Protein AF-A0A5C8MSS3-F1 (afdb_monomer_lite)

Sequence (132 aa):
MHEVKAPQPKPAPVKQDISIQQVFPLTGLPAEGAVNHRVIAVMVNNHPKARPQSGLQKADIVYEVLAEGDITRLLALYQSEFPKKVGPVRSARDYYIELSNGYHALYVCHGWSPEAKAMLESGTTDYLNGLF

pLDDT: mean 90.53, std 13.54, range [48.69, 98.88]

Radius of gyration: 24.04 Å; chains: 1; bounding box: 77×44×60 Å

Foldseek 3Di:
DDDDDDDDDDDDPPPPPPPVQDAFPLARHGDDDDQDFAKAKFKAFDDPVFPPWPDQVQFSDWDWDDDPDNGIIIIGIHRRDDGPDGHPFAEDDPVSQVVCVVRLHAYEHAHYDPNRVVVVVVVSHHYDYPPD

Secondary structure (DSSP, 8-state):
----PPPPPPPPP---------B-TTT--B-SS---PPPEEEEEE-SGGGPSPBSGGG-SEEEEEEEETTEEEEEEEESS---S--B-B--B-HHHHHHHHTTTPEEEESSB-HHHHHHHHTTSS-EEETT-

Structure (mmCIF, N/CA/C/O backbone):
data_AF-A0A5C8MSS3-F1
#
_entry.id   AF-A0A5C8MSS3-F1
#
loop_
_atom_site.group_PDB
_atom_site.id
_atom_site.type_symbol
_atom_site.label_atom_id
_atom_site.label_alt_id
_atom_site.label_comp_id
_atom_site.label_asym_id
_atom_site.label_entity_id
_ato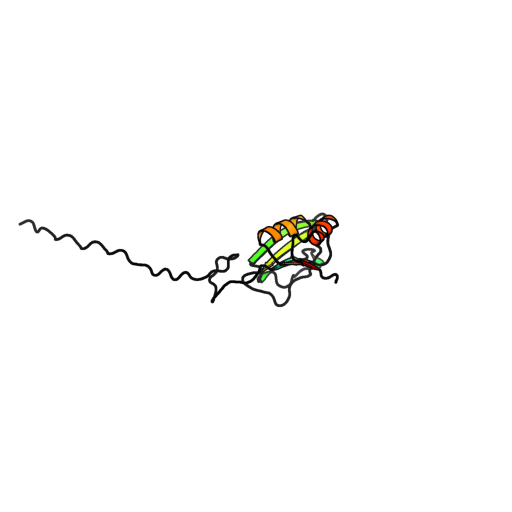m_site.label_seq_id
_atom_site.pdbx_PDB_ins_code
_atom_site.Cartn_x
_atom_site.Cartn_y
_atom_site.Cartn_z
_atom_site.occupancy
_atom_site.B_iso_or_equiv
_atom_site.auth_seq_id
_atom_site.auth_comp_id
_atom_site.auth_asym_id
_atom_site.auth_atom_id
_atom_site.pdbx_PDB_model_num
ATOM 1 N N . MET A 1 1 ? -61.230 -32.595 43.278 1.00 48.69 1 MET A N 1
ATOM 2 C CA . MET A 1 1 ? -60.747 -31.206 43.396 1.00 48.69 1 MET A CA 1
ATOM 3 C C . MET A 1 1 ? -59.674 -31.026 42.337 1.00 48.69 1 MET A C 1
ATOM 5 O O . MET A 1 1 ? -58.663 -31.702 42.427 1.00 48.69 1 MET A O 1
ATOM 9 N N . HIS A 1 2 ? -59.943 -30.261 41.279 1.00 52.50 2 HIS A N 1
ATOM 10 C CA . HIS A 1 2 ? -58.940 -29.939 40.261 1.00 52.50 2 HIS A CA 1
ATOM 11 C C . HIS A 1 2 ? -58.508 -28.496 40.505 1.00 52.50 2 HIS A C 1
ATOM 13 O O . HIS A 1 2 ? -59.301 -27.575 40.325 1.00 52.50 2 HIS A O 1
ATOM 19 N N . GLU A 1 3 ? -57.285 -28.317 40.993 1.00 59.31 3 GLU A N 1
ATOM 20 C CA . GLU A 1 3 ? -56.673 -27.004 41.168 1.00 59.31 3 GLU A CA 1
ATOM 21 C C . GLU A 1 3 ? -56.369 -26.414 39.787 1.00 59.31 3 GLU A C 1
ATOM 23 O O . GLU A 1 3 ? -55.537 -26.928 39.037 1.00 59.31 3 GLU A O 1
ATOM 28 N N . VAL A 1 4 ? -57.071 -25.339 39.427 1.00 57.16 4 VAL A N 1
ATOM 29 C CA . VAL A 1 4 ? -56.776 -24.574 38.214 1.00 57.16 4 VAL A CA 1
ATOM 30 C C . VAL A 1 4 ? -55.570 -23.692 38.515 1.00 57.16 4 VAL A C 1
ATOM 32 O O . VAL A 1 4 ? -55.670 -22.689 39.219 1.00 57.16 4 VAL A O 1
ATOM 35 N N . LYS A 1 5 ? -54.406 -24.089 38.001 1.00 59.59 5 LYS A N 1
ATOM 36 C CA . LYS A 1 5 ? -53.164 -23.326 38.135 1.00 59.59 5 LYS A CA 1
ATOM 37 C C . LYS A 1 5 ? -53.264 -22.048 37.297 1.00 59.59 5 LYS A C 1
ATOM 39 O O . LYS A 1 5 ? -53.486 -22.116 36.089 1.00 59.59 5 LYS A O 1
ATOM 44 N N . ALA A 1 6 ? -53.114 -20.891 37.941 1.00 69.00 6 ALA A N 1
ATOM 45 C CA . ALA A 1 6 ? -53.156 -19.591 37.277 1.00 69.00 6 ALA A CA 1
ATOM 46 C C . ALA A 1 6 ? -52.080 -19.487 36.170 1.00 69.00 6 ALA A C 1
ATOM 48 O O . ALA A 1 6 ? -50.974 -20.017 36.342 1.00 69.00 6 ALA A O 1
ATOM 49 N N . PRO A 1 7 ? -52.374 -18.815 35.040 1.00 63.97 7 PRO A N 1
ATOM 50 C CA . PRO A 1 7 ? -51.414 -18.654 33.957 1.00 63.97 7 PRO A CA 1
ATOM 51 C C . PRO A 1 7 ? -50.226 -17.812 34.434 1.00 63.97 7 PRO A C 1
ATOM 53 O O . PRO A 1 7 ? -50.401 -16.750 35.032 1.00 63.97 7 PRO A O 1
ATOM 56 N N . GLN A 1 8 ? -49.008 -18.294 34.182 1.00 62.66 8 GLN A N 1
ATOM 57 C CA . GLN A 1 8 ? -47.799 -17.544 34.512 1.00 62.66 8 GLN A CA 1
ATOM 58 C C . GLN A 1 8 ? -47.696 -16.280 33.642 1.00 62.66 8 GLN A C 1
ATOM 60 O O . GLN A 1 8 ? -48.046 -16.327 32.457 1.00 62.66 8 GLN A O 1
ATOM 65 N N . PRO A 1 9 ? -47.208 -15.155 34.195 1.00 68.00 9 PRO A N 1
ATOM 66 C CA . PRO A 1 9 ? -47.019 -13.937 33.426 1.00 68.00 9 PRO A CA 1
ATOM 67 C C . PRO A 1 9 ? -46.001 -14.184 32.309 1.00 68.00 9 PRO A C 1
ATOM 69 O O . PRO A 1 9 ? -44.896 -14.675 32.539 1.00 68.00 9 PRO A O 1
ATOM 72 N N . LYS A 1 10 ? -46.400 -13.851 31.078 1.00 65.94 10 LYS A N 1
ATOM 73 C CA . LYS A 1 10 ? -45.546 -13.921 29.890 1.00 65.94 10 LYS A CA 1
ATOM 74 C C . LYS A 1 10 ? -44.302 -13.047 30.129 1.00 65.94 10 LYS A C 1
ATOM 76 O O . LYS A 1 10 ? -44.484 -11.893 30.524 1.00 65.94 10 LYS A O 1
ATOM 81 N N . PRO A 1 11 ? -43.070 -13.543 29.899 1.00 65.75 11 PRO A N 1
ATOM 82 C CA . PRO A 1 11 ? -41.875 -12.724 30.061 1.00 65.75 11 PRO A CA 1
ATOM 83 C C . PRO A 1 11 ? -41.992 -11.473 29.190 1.00 65.75 11 PRO A C 1
ATOM 85 O O . PRO A 1 11 ? -42.276 -11.569 27.993 1.00 65.75 11 PRO A O 1
ATOM 88 N N . ALA A 1 12 ? -41.818 -10.301 29.799 1.00 70.88 12 ALA A N 1
ATOM 89 C CA . ALA A 1 12 ? -41.756 -9.052 29.057 1.00 70.88 12 ALA A CA 1
ATOM 90 C C . ALA A 1 12 ? -40.548 -9.090 28.100 1.00 70.88 12 ALA A C 1
ATOM 92 O O . ALA A 1 12 ? -39.519 -9.675 28.454 1.00 70.88 12 ALA A O 1
ATOM 93 N N . PRO A 1 13 ? -40.632 -8.475 26.906 1.00 63.19 13 PRO A N 1
ATOM 94 C CA . PRO A 1 13 ? -39.479 -8.361 26.026 1.00 63.19 13 PRO A CA 1
ATOM 95 C C . PRO A 1 13 ? -38.386 -7.594 26.769 1.00 63.19 13 PRO A C 1
ATOM 97 O O . PRO A 1 13 ? -38.584 -6.440 27.157 1.00 63.19 13 PRO A O 1
ATOM 100 N N . VAL A 1 14 ? -37.245 -8.240 26.994 1.00 59.91 14 VAL A N 1
ATOM 101 C CA . VAL A 1 14 ? -36.061 -7.570 27.530 1.00 59.91 14 VAL A CA 1
ATOM 102 C C . VAL A 1 14 ? -35.633 -6.552 26.477 1.00 59.91 14 VAL A C 1
ATOM 104 O O . VAL A 1 14 ? -35.187 -6.932 25.396 1.00 59.91 14 VAL A O 1
ATOM 107 N N . LYS A 1 15 ? -35.806 -5.256 26.761 1.00 57.25 15 LYS A N 1
ATOM 108 C CA . LYS A 1 15 ? -35.174 -4.193 25.976 1.00 57.25 15 LYS A CA 1
ATOM 109 C C . LYS A 1 15 ? -33.669 -4.339 26.177 1.00 57.25 15 LYS A C 1
ATOM 111 O O . LYS A 1 15 ? -33.142 -3.918 27.200 1.00 57.25 15 LYS A O 1
ATOM 116 N N . GLN A 1 16 ? -33.000 -5.011 25.249 1.00 54.25 16 GLN A N 1
ATOM 117 C CA . GLN A 1 16 ? -31.549 -4.973 25.186 1.00 54.25 16 GLN A CA 1
ATOM 118 C C . GLN A 1 16 ? -31.172 -3.557 24.758 1.00 54.25 16 GLN A C 1
ATOM 120 O O . GLN A 1 16 ? -31.457 -3.159 23.629 1.00 54.25 16 GLN A O 1
ATOM 125 N N . ASP A 1 17 ? -30.573 -2.791 25.668 1.00 51.53 17 ASP A N 1
ATOM 126 C CA . ASP A 1 17 ? -29.790 -1.618 25.294 1.00 51.53 17 ASP A CA 1
ATOM 127 C C . ASP A 1 17 ? -28.601 -2.132 24.484 1.00 51.53 17 ASP A C 1
ATOM 129 O O . ASP A 1 17 ? -27.566 -2.527 25.020 1.00 51.53 17 ASP A O 1
ATOM 133 N N . ILE A 1 18 ? -28.780 -2.213 23.167 1.00 51.78 18 ILE A N 1
ATOM 134 C CA . ILE A 1 18 ? -27.679 -2.462 22.250 1.00 51.78 18 ILE A CA 1
ATOM 135 C C . ILE A 1 18 ? -26.897 -1.151 22.218 1.00 51.78 18 ILE A C 1
ATOM 137 O O . ILE A 1 18 ? -27.146 -0.286 21.378 1.00 51.78 18 ILE A O 1
ATOM 141 N N . SER A 1 19 ? -25.973 -0.961 23.161 1.00 59.44 19 SER A N 1
ATOM 142 C CA . SER A 1 19 ? -24.926 0.033 22.966 1.00 59.44 19 SER A CA 1
ATOM 143 C C . SER A 1 19 ? -24.222 -0.366 21.674 1.00 59.44 19 SER A C 1
ATOM 145 O O . SER A 1 19 ? -23.588 -1.423 21.635 1.00 59.44 19 SER A O 1
ATOM 147 N N . ILE A 1 20 ? -24.388 0.408 20.599 1.00 63.41 20 ILE A N 1
ATOM 148 C CA . ILE A 1 20 ? -23.679 0.150 19.345 1.00 63.41 20 ILE A CA 1
ATOM 149 C C . ILE A 1 20 ? -22.207 0.435 19.629 1.00 63.41 20 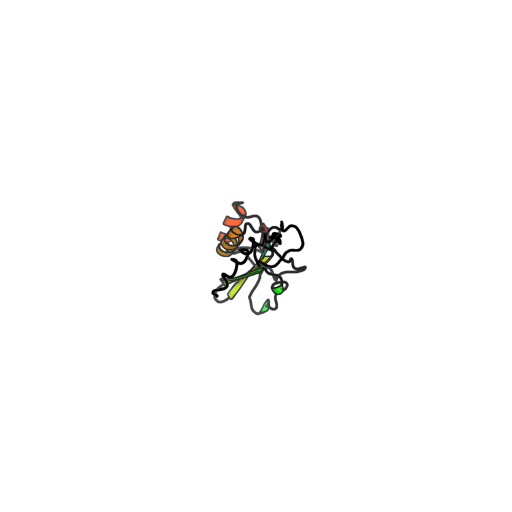ILE A C 1
ATOM 151 O O . ILE A 1 20 ? -21.747 1.572 19.515 1.00 63.41 20 ILE A O 1
ATOM 155 N N . GLN A 1 21 ? -21.484 -0.590 20.081 1.00 74.44 21 GLN A N 1
ATOM 156 C CA . GLN A 1 21 ? -20.038 -0.540 20.179 1.00 74.44 21 GLN A CA 1
ATOM 157 C C . GLN A 1 21 ? -19.520 -0.291 18.770 1.00 74.44 21 GLN A C 1
ATOM 159 O O . GLN A 1 21 ? -19.815 -1.042 17.841 1.00 74.44 21 GLN A O 1
ATOM 164 N N . GLN A 1 22 ? -18.814 0.824 18.611 1.00 88.50 22 GLN A N 1
ATOM 165 C CA . GLN A 1 22 ? -18.124 1.125 17.370 1.00 88.50 22 GLN A CA 1
ATOM 166 C C . GLN A 1 22 ? -17.098 0.019 17.116 1.00 88.50 22 GLN A C 1
ATOM 168 O O . GLN A 1 22 ? -16.465 -0.477 18.049 1.00 88.50 22 GLN A O 1
ATOM 173 N N . VAL A 1 23 ? -16.953 -0.376 15.857 1.00 93.75 23 VAL A N 1
ATOM 174 C CA . VAL A 1 23 ? -15.999 -1.401 15.429 1.00 93.75 23 VAL A CA 1
ATOM 175 C C . VAL A 1 23 ? -15.123 -0.851 14.316 1.00 93.75 23 VAL A C 1
ATOM 177 O O . VAL A 1 23 ? -15.547 0.028 13.562 1.00 93.75 23 VAL A O 1
ATOM 180 N N . PHE A 1 24 ? -13.912 -1.381 14.188 1.00 96.00 24 PHE A N 1
ATOM 181 C CA . PHE A 1 24 ? -13.053 -1.088 13.046 1.00 96.00 24 PHE A CA 1
ATOM 182 C C . PHE A 1 24 ? -13.605 -1.760 11.776 1.00 96.00 24 PHE A C 1
ATOM 184 O O . PHE A 1 24 ? -13.756 -2.985 11.764 1.00 96.00 24 PHE A O 1
ATOM 191 N N . PRO A 1 25 ? -13.886 -1.010 10.691 1.00 93.81 25 PRO A N 1
ATOM 192 C CA . PRO A 1 25 ? -14.525 -1.545 9.488 1.00 93.81 25 PRO A CA 1
ATOM 193 C C . PRO A 1 25 ? -13.817 -2.734 8.833 1.00 93.81 25 PRO A C 1
ATOM 195 O O . PRO A 1 25 ? -14.487 -3.587 8.260 1.00 93.81 25 PRO A O 1
ATOM 198 N N . LEU A 1 26 ? -12.480 -2.792 8.888 1.00 96.31 26 LEU A N 1
ATOM 199 C CA . LEU A 1 26 ? -11.712 -3.830 8.190 1.00 96.31 26 LEU A CA 1
ATOM 200 C C . LEU A 1 26 ? -11.485 -5.099 9.019 1.00 96.31 26 LEU A C 1
ATOM 202 O O . LEU A 1 26 ? -11.174 -6.139 8.447 1.00 96.31 26 LEU A O 1
ATOM 206 N N . THR A 1 27 ? -11.643 -5.030 10.343 1.00 95.69 27 THR A N 1
ATOM 207 C CA . THR A 1 27 ? -11.359 -6.160 11.248 1.00 95.69 27 THR A CA 1
ATOM 208 C C . THR A 1 27 ? -12.585 -6.640 12.018 1.00 95.69 27 THR A C 1
ATOM 210 O O . THR A 1 27 ? -12.594 -7.764 12.513 1.00 95.69 27 THR A O 1
ATOM 213 N N . GLY A 1 28 ? -13.616 -5.800 12.153 1.00 94.25 28 GLY A N 1
ATOM 214 C CA . GLY A 1 28 ? -14.783 -6.063 12.996 1.00 94.25 28 GLY A CA 1
ATOM 215 C C . GLY A 1 28 ? -14.490 -6.035 14.500 1.00 94.25 28 GLY A C 1
ATOM 216 O O . GLY A 1 28 ? -15.381 -6.335 15.294 1.00 94.25 28 GLY A O 1
ATOM 217 N N . LEU A 1 29 ? -13.265 -5.685 14.910 1.00 93.88 29 LEU A N 1
ATOM 218 C CA . LEU A 1 29 ? -12.881 -5.612 16.318 1.00 93.88 29 LEU A CA 1
ATOM 219 C C . LEU A 1 29 ? -13.454 -4.351 16.985 1.00 93.88 29 LEU A C 1
ATOM 221 O O . LEU A 1 29 ? -13.593 -3.326 16.310 1.00 93.88 29 LEU A 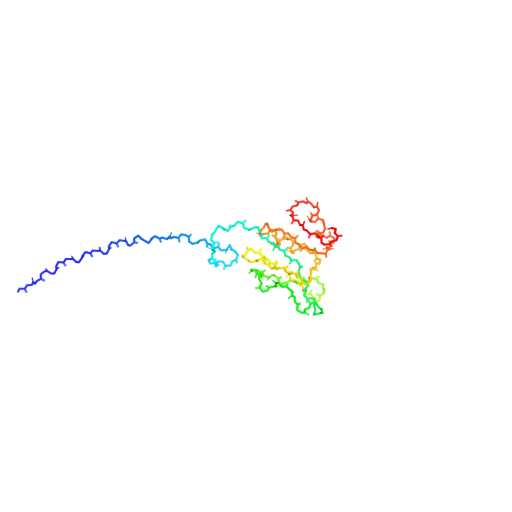O 1
ATOM 225 N N . PRO A 1 30 ? -13.753 -4.391 18.299 1.00 93.00 30 PRO A N 1
ATOM 226 C CA . PRO A 1 30 ? -14.206 -3.217 19.038 1.00 93.00 30 PRO A CA 1
ATOM 227 C C . PRO A 1 30 ? -13.211 -2.059 18.936 1.00 93.00 30 PRO A C 1
ATOM 229 O O . PRO A 1 30 ? -12.002 -2.257 19.058 1.00 93.00 30 PRO A O 1
ATOM 232 N N . ALA A 1 31 ? -13.732 -0.851 18.749 1.00 91.50 31 ALA A N 1
ATOM 233 C CA . ALA A 1 31 ? -12.955 0.375 18.735 1.00 91.50 31 ALA A CA 1
ATOM 234 C C . ALA A 1 31 ? -13.221 1.208 19.991 1.00 91.50 31 ALA A C 1
ATOM 236 O O . ALA A 1 31 ? -14.362 1.377 20.431 1.00 91.50 31 ALA A O 1
ATOM 237 N N . GLU A 1 32 ? -12.156 1.777 20.546 1.00 87.19 32 GLU A N 1
ATOM 238 C CA . GLU A 1 32 ? -12.253 2.758 21.620 1.00 87.19 32 GLU A CA 1
ATOM 239 C C . GLU A 1 32 ? -12.513 4.143 21.014 1.00 87.19 32 GLU A C 1
ATOM 241 O O . GLU A 1 32 ? -11.598 4.861 20.618 1.00 87.19 32 GLU A O 1
ATOM 246 N N . GLY A 1 33 ? -13.790 4.516 20.917 1.00 84.44 33 GLY A N 1
ATOM 247 C CA . GLY A 1 33 ? -14.212 5.831 20.436 1.00 84.44 33 GLY A CA 1
ATOM 248 C C . GLY A 1 33 ? -14.608 5.863 18.959 1.00 84.44 33 GLY A C 1
ATOM 249 O O . GLY A 1 33 ? -15.055 4.870 18.388 1.00 84.44 33 GLY A O 1
ATOM 250 N N . ALA A 1 34 ? -14.533 7.053 18.359 1.00 84.88 34 ALA A N 1
ATOM 251 C CA . ALA A 1 34 ? -14.952 7.267 16.979 1.00 84.88 34 ALA A CA 1
ATOM 252 C C . ALA A 1 34 ? -13.915 6.709 15.993 1.00 84.88 34 ALA A C 1
ATOM 254 O O . ALA A 1 34 ? -12.731 7.022 16.091 1.00 84.88 34 ALA A O 1
ATOM 255 N N . VAL A 1 35 ? -14.374 5.937 15.005 1.00 89.69 35 VAL A N 1
ATOM 256 C CA . VAL A 1 35 ? -13.527 5.396 13.935 1.00 89.69 35 VAL A CA 1
ATOM 257 C C . VAL A 1 35 ? -13.715 6.230 12.672 1.00 89.69 35 VAL A C 1
ATOM 259 O O . VAL A 1 35 ? -14.711 6.099 11.969 1.00 89.69 35 VAL A O 1
ATOM 262 N N . ASN A 1 36 ? -12.754 7.102 12.380 1.00 88.75 36 ASN A N 1
ATOM 263 C CA . ASN A 1 36 ? -12.777 7.989 11.210 1.00 88.75 36 ASN A CA 1
ATOM 264 C C . ASN A 1 36 ? -11.453 7.991 10.426 1.00 88.75 36 ASN A C 1
ATOM 266 O O . ASN A 1 36 ? -11.218 8.870 9.596 1.00 88.75 36 ASN A O 1
ATOM 270 N N . HIS A 1 37 ? -10.576 7.019 10.680 1.00 92.31 37 HIS A N 1
ATOM 271 C CA . HIS A 1 37 ? -9.299 6.916 9.986 1.00 92.31 37 HIS A CA 1
ATOM 272 C C . HIS A 1 37 ? -9.489 6.462 8.536 1.00 92.31 37 HIS A C 1
ATOM 274 O O . HIS A 1 37 ? -10.170 5.465 8.274 1.00 92.31 37 HIS A O 1
ATOM 280 N N . ARG A 1 38 ? -8.834 7.161 7.601 1.00 96.00 38 ARG A N 1
ATOM 281 C CA . ARG A 1 38 ? -8.722 6.729 6.204 1.00 96.00 38 ARG A CA 1
ATOM 282 C C . ARG A 1 38 ? -7.823 5.495 6.117 1.00 96.00 38 ARG A C 1
ATOM 284 O O . ARG A 1 38 ? -6.793 5.437 6.784 1.00 96.00 38 ARG A O 1
ATOM 291 N N . VAL A 1 39 ? -8.190 4.543 5.260 1.00 98.50 39 VAL A N 1
ATOM 292 C CA . VAL A 1 39 ? -7.348 3.380 4.959 1.00 98.50 39 VAL A CA 1
ATOM 293 C C . VAL A 1 39 ? -6.049 3.848 4.298 1.00 98.50 39 VAL A C 1
ATOM 295 O O . VAL A 1 39 ? -6.074 4.681 3.392 1.00 98.50 39 VAL A O 1
ATOM 298 N N . ILE A 1 40 ? -4.915 3.301 4.726 1.00 98.69 40 ILE A N 1
ATOM 299 C CA . ILE A 1 40 ? -3.621 3.479 4.061 1.00 98.69 40 ILE A CA 1
ATOM 300 C C . ILE A 1 40 ? -3.228 2.138 3.453 1.00 98.69 40 ILE A C 1
ATOM 302 O O . ILE A 1 40 ? -3.088 1.155 4.177 1.00 98.69 40 ILE A O 1
ATOM 306 N N . ALA A 1 41 ? -3.046 2.095 2.136 1.00 98.81 41 ALA A N 1
ATOM 307 C CA . ALA A 1 41 ? -2.653 0.895 1.411 1.00 98.81 41 ALA A CA 1
ATOM 308 C C . ALA A 1 41 ? -1.192 1.026 0.971 1.00 98.81 41 ALA A C 1
ATOM 310 O O . ALA A 1 41 ? -0.852 1.907 0.187 1.00 98.81 41 ALA A O 1
ATOM 311 N N . VAL A 1 42 ? -0.311 0.170 1.483 1.00 98.88 42 VAL A N 1
ATOM 312 C CA . VAL A 1 42 ? 1.136 0.265 1.250 1.00 98.88 42 VAL A CA 1
ATOM 313 C C . VAL A 1 42 ? 1.611 -0.906 0.407 1.00 98.88 42 VAL A C 1
ATOM 315 O O . VAL A 1 42 ? 1.430 -2.066 0.780 1.00 98.88 42 VAL A O 1
ATOM 318 N N . MET A 1 43 ? 2.280 -0.605 -0.705 1.00 98.75 43 MET A N 1
ATOM 319 C CA . MET A 1 43 ? 3.005 -1.599 -1.488 1.00 98.75 43 MET A CA 1
ATOM 320 C C . MET A 1 43 ? 4.245 -2.064 -0.738 1.00 98.75 43 MET A C 1
ATOM 322 O O . MET A 1 43 ? 5.159 -1.279 -0.491 1.00 98.75 43 MET A O 1
ATOM 326 N N . VAL A 1 44 ? 4.323 -3.356 -0.435 1.00 98.62 44 VAL A N 1
ATOM 327 C CA . VAL A 1 44 ? 5.417 -3.959 0.326 1.00 98.62 44 VAL A CA 1
ATOM 328 C C . VAL A 1 44 ? 6.108 -5.052 -0.492 1.00 98.62 44 VAL A C 1
ATOM 330 O O . VAL A 1 44 ? 5.490 -5.868 -1.177 1.00 98.62 44 VAL A O 1
ATOM 333 N N . ASN A 1 45 ? 7.438 -5.056 -0.437 1.00 97.94 45 ASN A N 1
ATOM 334 C CA . ASN A 1 45 ? 8.272 -6.041 -1.109 1.00 97.94 45 ASN A CA 1
ATOM 335 C C . ASN A 1 45 ? 8.084 -7.445 -0.515 1.00 97.94 45 ASN A C 1
ATOM 337 O O . ASN A 1 45 ? 8.146 -7.605 0.705 1.00 97.94 45 ASN A O 1
ATOM 341 N N . ASN A 1 46 ? 7.964 -8.467 -1.367 1.00 97.50 46 ASN A N 1
ATOM 342 C CA . ASN A 1 46 ? 7.990 -9.866 -0.931 1.00 97.50 46 ASN A CA 1
ATOM 343 C C . ASN A 1 46 ? 9.148 -10.696 -1.502 1.00 97.50 46 ASN A C 1
ATOM 345 O O . ASN A 1 46 ? 9.197 -11.908 -1.289 1.00 97.50 46 ASN A O 1
ATOM 349 N N . HIS A 1 47 ? 10.113 -10.069 -2.179 1.00 96.75 47 HIS A N 1
ATOM 350 C CA . HIS A 1 47 ? 11.338 -10.748 -2.597 1.00 96.75 47 HIS A CA 1
ATOM 351 C C . HIS A 1 47 ? 12.039 -11.384 -1.373 1.00 96.75 47 HIS A C 1
ATOM 353 O O . HIS A 1 47 ? 12.146 -10.711 -0.347 1.00 96.75 47 HIS A O 1
ATOM 359 N N . PRO A 1 48 ? 12.599 -12.611 -1.448 1.00 95.25 48 PRO A N 1
ATOM 360 C CA . PRO A 1 48 ? 13.229 -13.283 -0.301 1.00 95.25 48 PRO A CA 1
ATOM 361 C C . PRO A 1 48 ? 14.248 -12.424 0.467 1.00 95.25 48 PRO A C 1
ATOM 363 O O . PRO A 1 48 ? 14.183 -12.315 1.685 1.00 95.25 48 PRO A O 1
ATOM 366 N N . LYS A 1 49 ? 15.132 -11.718 -0.252 1.00 96.38 49 LYS A N 1
ATOM 367 C CA . LYS A 1 49 ? 16.110 -10.761 0.316 1.00 96.38 49 LYS A CA 1
ATOM 368 C C . LYS A 1 49 ? 15.516 -9.533 1.031 1.00 96.38 49 LYS A C 1
ATOM 370 O O . LYS A 1 49 ? 16.261 -8.793 1.657 1.00 96.38 49 LYS A O 1
ATOM 375 N N . ALA A 1 50 ? 14.220 -9.266 0.891 1.00 95.38 50 ALA A N 1
ATOM 376 C CA . ALA A 1 50 ? 13.541 -8.146 1.545 1.00 95.38 50 ALA A CA 1
ATOM 377 C C . ALA A 1 50 ? 12.863 -8.546 2.863 1.00 95.38 50 ALA A C 1
ATOM 379 O O . ALA A 1 50 ? 12.256 -7.698 3.516 1.00 95.38 50 ALA A O 1
ATOM 380 N N . ARG A 1 51 ? 12.938 -9.830 3.228 1.00 96.06 51 ARG A N 1
ATOM 381 C CA . ARG A 1 51 ? 12.338 -10.382 4.440 1.00 96.06 51 ARG A CA 1
ATOM 382 C C . ARG A 1 51 ? 13.347 -10.335 5.599 1.00 96.06 51 ARG A C 1
ATOM 384 O O . ARG A 1 51 ? 14.539 -10.537 5.358 1.00 96.06 51 ARG A O 1
ATOM 391 N N . PRO A 1 52 ? 12.888 -10.131 6.845 1.00 97.06 52 PRO A N 1
ATOM 392 C CA . PRO A 1 52 ? 11.497 -9.885 7.240 1.00 97.06 52 PRO A CA 1
ATOM 393 C C . PRO A 1 52 ? 11.027 -8.452 6.933 1.00 97.06 52 PRO A C 1
ATOM 395 O O . PRO A 1 52 ? 11.797 -7.495 7.023 1.00 97.06 52 PRO A O 1
ATOM 398 N N . GLN A 1 53 ? 9.741 -8.302 6.604 1.00 98.44 53 GLN A N 1
ATOM 399 C CA . GLN A 1 53 ? 9.106 -6.996 6.426 1.00 98.44 53 GLN A CA 1
ATOM 400 C C . GLN A 1 53 ? 8.839 -6.304 7.770 1.00 98.44 53 GLN A C 1
ATOM 402 O O . GLN A 1 53 ? 8.634 -6.940 8.802 1.00 98.44 53 GLN A O 1
ATOM 407 N N . SER A 1 54 ? 8.789 -4.974 7.748 1.00 98.56 54 SER A N 1
ATOM 408 C CA . SER A 1 54 ? 8.338 -4.155 8.874 1.00 98.56 54 SER A CA 1
ATOM 409 C C . SER A 1 54 ? 6.843 -3.856 8.756 1.00 98.56 54 SER A C 1
ATOM 411 O O . SER A 1 54 ? 6.377 -3.477 7.684 1.00 98.56 54 SER A O 1
ATOM 413 N N . GLY A 1 55 ? 6.111 -3.968 9.865 1.00 98.19 55 GLY A N 1
ATOM 414 C CA . GLY A 1 55 ? 4.758 -3.424 10.010 1.00 98.19 55 GLY A CA 1
ATOM 415 C C . GLY A 1 55 ? 3.617 -4.300 9.487 1.00 98.19 55 GLY A C 1
ATOM 416 O O . GLY A 1 55 ? 2.467 -3.917 9.669 1.00 98.19 55 GLY A O 1
ATOM 417 N N . LEU A 1 56 ? 3.881 -5.461 8.877 1.00 98.31 56 LEU A N 1
ATOM 418 C CA . LEU A 1 56 ? 2.816 -6.346 8.373 1.00 98.31 56 LEU A CA 1
ATOM 419 C C . LEU A 1 56 ? 1.897 -6.876 9.480 1.00 98.31 56 LEU A C 1
ATOM 421 O O . LEU A 1 56 ? 0.711 -7.048 9.251 1.00 98.31 56 LEU A O 1
ATOM 425 N N . GLN A 1 57 ? 2.415 -7.071 10.692 1.00 97.69 57 GLN A N 1
ATOM 426 C CA . GLN A 1 57 ? 1.646 -7.568 11.835 1.00 97.69 57 GLN A CA 1
ATOM 427 C C . GLN A 1 57 ? 0.558 -6.602 12.333 1.00 97.69 57 GLN A C 1
ATOM 429 O O . GLN A 1 57 ? -0.225 -6.971 13.196 1.00 97.69 57 GLN A O 1
ATOM 434 N N . LYS A 1 58 ? 0.561 -5.356 11.842 1.00 98.25 58 LYS A N 1
ATOM 435 C CA . LYS A 1 58 ? -0.449 -4.331 12.140 1.00 98.25 58 LYS A CA 1
ATOM 436 C C . LYS A 1 58 ? -1.426 -4.107 10.982 1.00 98.25 58 LYS A C 1
ATOM 438 O O . LYS A 1 58 ? -2.268 -3.228 11.083 1.00 98.25 58 LYS A O 1
ATOM 443 N N . ALA A 1 59 ? -1.250 -4.806 9.860 1.00 98.56 59 ALA A N 1
ATOM 444 C CA . ALA A 1 59 ? -2.136 -4.661 8.715 1.00 98.56 59 ALA A CA 1
ATOM 445 C C . ALA A 1 59 ? -3.454 -5.382 9.002 1.00 98.56 59 ALA A C 1
ATOM 447 O O . ALA A 1 59 ? -3.444 -6.514 9.482 1.00 98.56 59 ALA A O 1
ATOM 448 N N . ASP A 1 60 ? -4.568 -4.747 8.655 1.00 98.56 60 ASP A N 1
ATOM 449 C CA . ASP A 1 60 ? -5.898 -5.346 8.779 1.00 98.56 60 ASP A CA 1
ATOM 450 C C . ASP A 1 60 ? -6.125 -6.376 7.673 1.00 98.56 60 ASP A C 1
ATOM 452 O O . ASP A 1 60 ? -6.707 -7.435 7.893 1.00 98.56 60 ASP A O 1
ATOM 456 N N . ILE A 1 61 ? -5.644 -6.059 6.467 1.00 98.69 61 ILE A N 1
ATOM 457 C CA . ILE A 1 61 ? -5.746 -6.909 5.283 1.00 98.69 61 ILE A CA 1
ATOM 458 C C . ILE A 1 61 ? -4.394 -6.901 4.572 1.00 98.69 61 ILE A C 1
ATOM 460 O O . ILE A 1 61 ? -3.774 -5.849 4.398 1.00 98.69 61 ILE A O 1
ATOM 464 N N . VAL A 1 62 ? -3.947 -8.073 4.123 1.00 98.62 62 VAL A N 1
ATOM 465 C CA . VAL A 1 62 ? -2.771 -8.213 3.262 1.00 98.62 62 VAL A CA 1
ATOM 466 C C . VAL A 1 62 ? -3.165 -9.002 2.023 1.00 98.62 62 VAL A C 1
ATOM 468 O O . VAL A 1 62 ? -3.554 -10.163 2.119 1.00 98.62 62 VAL A O 1
ATOM 471 N N . TYR A 1 63 ? -3.031 -8.376 0.858 1.00 98.62 63 TYR A N 1
ATOM 472 C CA . TYR A 1 63 ? -3.144 -9.056 -0.428 1.00 98.62 63 TYR A CA 1
ATOM 473 C C . TYR A 1 63 ? -1.765 -9.485 -0.911 1.00 98.62 63 TYR A C 1
ATOM 475 O O . TYR A 1 63 ? -0.866 -8.650 -1.005 1.00 98.62 63 TYR A O 1
ATOM 483 N N . GLU A 1 64 ? -1.610 -10.755 -1.277 1.00 97.94 64 GLU A N 1
ATOM 484 C CA . GLU A 1 64 ? -0.440 -11.262 -1.993 1.00 97.94 64 GLU A CA 1
ATOM 485 C C . GLU A 1 64 ? -0.828 -11.595 -3.434 1.00 97.94 64 GLU A C 1
ATOM 487 O O . GLU A 1 64 ? -1.751 -12.369 -3.674 1.00 97.94 64 GLU A O 1
ATOM 492 N N . VAL A 1 65 ? -0.128 -10.997 -4.399 1.00 96.75 65 VAL A N 1
ATOM 493 C CA . VAL A 1 65 ? -0.388 -11.199 -5.833 1.00 96.75 65 VAL A CA 1
ATOM 494 C C . VAL A 1 65 ? 0.948 -11.329 -6.563 1.00 96.75 65 VAL A C 1
ATOM 496 O O . VAL A 1 65 ? 1.954 -10.740 -6.153 1.00 96.75 65 VAL A O 1
ATOM 499 N N . LEU A 1 66 ? 0.981 -12.125 -7.633 1.00 95.00 66 LEU A N 1
ATOM 500 C CA . LEU A 1 66 ? 2.137 -12.212 -8.528 1.00 95.00 66 LEU A CA 1
ATOM 501 C C . LEU A 1 66 ? 2.441 -10.839 -9.14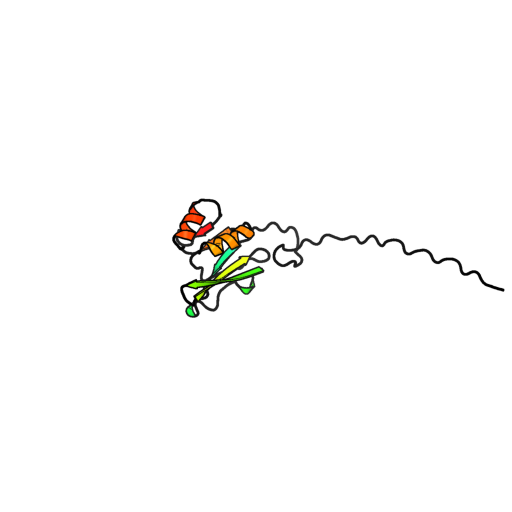2 1.00 95.00 66 LEU A C 1
ATOM 503 O O . LEU A 1 66 ? 1.527 -10.080 -9.464 1.00 95.00 66 LEU A O 1
ATOM 507 N N . ALA A 1 67 ? 3.725 -10.506 -9.289 1.00 89.31 67 ALA A N 1
ATOM 508 C CA . ALA A 1 67 ? 4.136 -9.213 -9.834 1.00 89.31 67 ALA A CA 1
ATOM 509 C C . ALA A 1 67 ? 5.240 -9.299 -10.886 1.00 89.31 67 ALA A C 1
ATOM 511 O O . ALA A 1 67 ? 5.119 -8.686 -11.944 1.00 89.31 67 ALA A O 1
ATOM 512 N N . GLU A 1 68 ? 6.327 -10.017 -10.606 1.00 83.06 68 GLU A N 1
ATOM 513 C CA . GLU A 1 68 ? 7.485 -10.104 -11.502 1.00 83.06 68 GLU A CA 1
ATOM 514 C C . GLU A 1 68 ? 7.967 -11.543 -11.586 1.00 83.06 68 GLU A C 1
ATOM 516 O O . GLU A 1 68 ? 8.588 -12.042 -10.652 1.00 83.06 68 GLU A O 1
ATOM 521 N N . GLY A 1 69 ? 7.672 -12.206 -12.705 1.00 86.50 69 GLY A N 1
ATOM 522 C CA . GLY A 1 69 ? 7.978 -13.624 -12.870 1.00 86.50 69 GLY A CA 1
ATOM 523 C C . GLY A 1 69 ? 7.305 -14.457 -11.779 1.00 86.50 69 GLY A C 1
ATOM 524 O O . GLY A 1 69 ? 6.083 -14.455 -11.653 1.00 86.50 69 GLY A O 1
ATOM 525 N N . ASP A 1 70 ? 8.119 -15.139 -10.981 1.00 88.25 70 ASP A N 1
ATOM 526 C CA . ASP A 1 70 ? 7.720 -15.975 -9.848 1.00 88.25 70 ASP A CA 1
ATOM 527 C C . ASP A 1 70 ? 7.663 -15.220 -8.504 1.00 88.25 70 ASP A C 1
ATOM 529 O O . ASP A 1 70 ? 7.404 -15.819 -7.460 1.00 88.25 70 ASP A O 1
ATOM 533 N N . ILE A 1 71 ? 7.886 -13.901 -8.506 1.00 90.94 71 ILE A N 1
ATOM 534 C CA . ILE A 1 71 ? 7.940 -13.084 -7.293 1.00 90.94 71 ILE A CA 1
ATOM 535 C C . ILE A 1 71 ? 6.619 -12.347 -7.084 1.00 90.94 71 ILE A C 1
ATOM 537 O O . ILE A 1 71 ? 6.155 -11.573 -7.931 1.00 90.94 71 ILE A O 1
ATOM 541 N N . THR A 1 72 ? 6.038 -12.543 -5.903 1.00 96.31 72 THR A N 1
ATOM 542 C CA . THR A 1 72 ? 4.856 -11.815 -5.444 1.00 96.31 72 THR A CA 1
ATOM 543 C C . THR A 1 72 ? 5.218 -10.466 -4.819 1.00 96.31 72 THR A C 1
ATOM 545 O O . THR A 1 72 ? 6.363 -10.189 -4.441 1.00 96.31 72 THR A O 1
ATOM 548 N N . ARG A 1 73 ? 4.220 -9.595 -4.687 1.00 97.31 73 ARG A N 1
ATOM 549 C CA . ARG A 1 73 ? 4.267 -8.407 -3.825 1.00 97.31 73 ARG A CA 1
ATOM 550 C C . ARG A 1 73 ? 3.106 -8.452 -2.844 1.00 97.31 73 ARG A C 1
ATOM 552 O O . ARG A 1 73 ? 2.158 -9.219 -3.019 1.00 97.31 73 ARG A O 1
ATOM 559 N N . LEU A 1 74 ? 3.197 -7.621 -1.815 1.00 98.56 74 LEU A N 1
ATOM 560 C CA . LEU A 1 74 ? 2.137 -7.456 -0.835 1.00 98.56 74 LEU A CA 1
ATOM 561 C C . LEU A 1 74 ? 1.523 -6.063 -0.969 1.00 98.56 74 LEU A C 1
ATOM 563 O O . LEU A 1 74 ? 2.246 -5.088 -1.182 1.00 98.56 74 LEU A O 1
ATOM 567 N N . LEU A 1 75 ? 0.210 -5.972 -0.792 1.00 98.81 75 LEU A N 1
ATOM 568 C CA . LEU A 1 75 ? -0.493 -4.725 -0.510 1.00 98.81 75 LEU A CA 1
ATOM 569 C C . LEU A 1 75 ? -1.077 -4.833 0.896 1.00 98.81 75 LEU A C 1
ATOM 571 O O . LEU A 1 75 ? -1.988 -5.626 1.129 1.00 98.81 75 LEU A O 1
ATOM 575 N N . ALA A 1 76 ? -0.513 -4.070 1.829 1.00 98.81 76 ALA A N 1
ATOM 576 C CA . ALA A 1 76 ? -0.918 -4.067 3.229 1.00 98.81 76 ALA A CA 1
ATOM 577 C C . ALA A 1 76 ? -1.829 -2.866 3.510 1.00 98.81 76 ALA A C 1
ATOM 579 O O . ALA A 1 76 ? -1.424 -1.725 3.280 1.00 98.81 76 ALA A O 1
ATOM 580 N N . LEU A 1 77 ? -3.046 -3.126 3.985 1.00 98.81 77 LEU A N 1
ATOM 581 C CA . LEU A 1 77 ? -4.036 -2.109 4.331 1.00 98.81 77 LEU A CA 1
ATOM 582 C C . LEU A 1 77 ? -4.056 -1.894 5.841 1.00 98.81 77 LEU A C 1
ATOM 584 O O . LEU A 1 77 ? -4.164 -2.847 6.610 1.00 98.81 77 LEU A O 1
ATOM 588 N N . TYR A 1 78 ? -3.989 -0.629 6.241 1.00 98.69 78 TYR A N 1
ATOM 589 C CA . TYR A 1 78 ? -3.986 -0.182 7.628 1.00 98.69 78 TYR A CA 1
ATOM 590 C C . TYR A 1 78 ? -5.156 0.768 7.861 1.00 98.69 78 TYR A C 1
ATOM 592 O O . TYR A 1 78 ? -5.269 1.786 7.171 1.00 98.69 78 TYR A O 1
ATOM 600 N N . GLN A 1 79 ? -6.016 0.448 8.820 1.00 97.81 79 GLN A N 1
ATOM 601 C CA . GLN A 1 79 ? -7.160 1.268 9.211 1.00 97.81 79 GLN A CA 1
ATOM 602 C C . GLN A 1 79 ? -7.382 1.227 10.729 1.00 97.81 79 GLN A C 1
ATOM 604 O O . GLN A 1 79 ? -7.611 2.283 11.329 1.00 97.81 79 GLN A O 1
ATOM 609 N N . SER A 1 80 ? -7.273 0.046 11.348 1.00 96.75 80 SER A N 1
ATOM 610 C CA . SER A 1 80 ? -7.436 -0.125 12.795 1.00 96.75 80 SER A CA 1
ATOM 611 C C . SER A 1 80 ? -6.188 0.277 13.581 1.00 96.75 80 SER A C 1
ATOM 613 O O . SER A 1 80 ? -6.270 1.011 14.566 1.00 96.75 80 SER A O 1
ATOM 615 N N . GLU A 1 81 ? -5.014 -0.115 13.088 1.00 96.00 81 GLU A N 1
ATOM 616 C CA . GLU A 1 81 ? -3.722 0.208 13.673 1.00 96.00 81 GLU A CA 1
ATOM 617 C C . GLU A 1 81 ? -2.743 0.738 12.625 1.00 96.00 81 GLU A C 1
ATOM 619 O O . GLU A 1 81 ? -2.631 0.216 11.518 1.00 96.00 81 GLU A O 1
ATOM 624 N N . PHE A 1 82 ? -1.940 1.733 13.014 1.00 97.06 82 PHE A N 1
ATOM 625 C CA . PHE A 1 82 ? -0.886 2.280 12.160 1.00 97.06 82 PHE A CA 1
ATOM 626 C C . PHE A 1 82 ? 0.512 1.892 12.666 1.00 97.06 82 PHE A C 1
ATOM 628 O O . PHE A 1 82 ? 0.838 2.094 13.845 1.00 97.06 82 PHE A O 1
ATOM 635 N N . PRO A 1 83 ? 1.380 1.320 11.811 1.00 97.75 83 PRO A N 1
ATOM 636 C CA . PRO A 1 83 ? 2.750 1.009 12.184 1.00 97.75 83 PRO A CA 1
ATOM 637 C C . PRO A 1 83 ? 3.619 2.272 12.210 1.00 97.75 83 PRO A C 1
ATOM 639 O O . PRO A 1 83 ? 3.492 3.151 11.366 1.00 97.75 83 PRO A O 1
ATOM 642 N N . LYS A 1 84 ? 4.602 2.318 13.121 1.00 97.81 84 LYS A N 1
ATOM 643 C CA . LYS A 1 84 ? 5.644 3.367 13.104 1.00 97.81 84 LYS A CA 1
ATOM 644 C C . LYS A 1 84 ? 6.555 3.274 11.872 1.00 97.81 84 LYS A C 1
ATOM 646 O O . LYS A 1 84 ? 7.156 4.263 11.473 1.00 97.81 84 LYS A O 1
ATOM 651 N N . LYS A 1 85 ? 6.710 2.067 11.316 1.00 97.94 85 LYS A N 1
ATOM 652 C CA . LYS A 1 85 ? 7.540 1.767 10.146 1.00 97.94 85 LYS A CA 1
ATOM 653 C C . LYS A 1 85 ? 6.913 0.627 9.351 1.00 97.94 85 LYS A C 1
ATOM 655 O O . LYS A 1 85 ? 6.588 -0.409 9.929 1.00 97.94 85 LYS A O 1
ATOM 660 N N . VAL A 1 86 ? 6.819 0.803 8.036 1.00 98.25 86 VAL A N 1
ATOM 661 C CA . VAL A 1 86 ? 6.324 -0.199 7.086 1.00 98.25 86 VAL A CA 1
ATOM 662 C C . VAL A 1 86 ? 7.270 -0.313 5.892 1.00 98.25 86 VAL A C 1
ATOM 664 O O . VAL A 1 86 ? 7.854 0.683 5.464 1.00 98.25 86 VAL A O 1
ATOM 667 N N . GLY A 1 87 ? 7.471 -1.529 5.381 1.00 97.75 87 GLY A N 1
ATOM 668 C CA . GLY A 1 87 ? 8.265 -1.777 4.175 1.00 97.75 87 GLY A CA 1
ATOM 669 C C . GLY A 1 87 ? 9.113 -3.055 4.235 1.00 97.75 87 GLY A C 1
ATOM 670 O O . GLY A 1 87 ? 8.926 -3.866 5.142 1.00 97.75 87 GLY A O 1
ATOM 671 N N . PRO A 1 88 ? 10.066 -3.242 3.301 1.00 98.31 88 PRO A N 1
ATOM 672 C CA . PRO A 1 88 ? 10.489 -2.273 2.283 1.00 98.31 88 PRO A CA 1
ATOM 673 C C . PRO A 1 88 ? 9.377 -1.929 1.286 1.00 98.31 88 PRO A C 1
ATOM 675 O O . PRO A 1 88 ? 8.697 -2.833 0.803 1.00 98.31 88 PRO A O 1
ATOM 678 N N . VAL A 1 89 ? 9.193 -0.641 0.983 1.00 98.25 89 VAL A N 1
ATOM 679 C CA . VAL A 1 89 ? 8.164 -0.190 0.030 1.00 98.25 89 VAL A CA 1
ATOM 680 C C . VAL A 1 89 ? 8.568 -0.574 -1.395 1.00 98.25 89 VAL A C 1
ATOM 682 O O . VAL A 1 89 ? 9.756 -0.581 -1.729 1.00 98.25 89 VAL A O 1
ATOM 685 N N . ARG A 1 90 ? 7.594 -0.933 -2.237 1.00 97.06 90 ARG A N 1
ATOM 686 C CA . ARG A 1 90 ? 7.835 -1.358 -3.625 1.00 97.06 90 ARG A CA 1
ATOM 687 C C . ARG A 1 90 ? 6.967 -0.648 -4.647 1.00 97.06 90 ARG A C 1
ATOM 689 O O . ARG A 1 90 ? 6.081 0.135 -4.319 1.00 97.06 90 ARG A O 1
ATOM 696 N N . SER A 1 91 ? 7.288 -0.917 -5.907 1.00 97.12 91 SER A N 1
ATOM 697 C CA . SER A 1 91 ? 6.658 -0.277 -7.048 1.00 97.12 91 SER A CA 1
ATOM 698 C C . SER A 1 91 ? 5.216 -0.724 -7.240 1.00 97.12 91 SER A C 1
ATOM 700 O O . SER A 1 91 ? 4.888 -1.902 -7.061 1.00 97.12 91 SER A O 1
ATOM 702 N N . ALA A 1 92 ? 4.389 0.227 -7.654 1.00 97.50 92 ALA A N 1
ATOM 703 C CA . ALA A 1 92 ? 2.981 0.036 -7.944 1.00 97.50 92 ALA A CA 1
ATOM 704 C C . ALA A 1 92 ? 2.737 -0.848 -9.178 1.00 97.50 92 ALA A C 1
ATOM 706 O O . ALA A 1 92 ? 3.517 -0.839 -10.140 1.00 97.50 92 ALA A O 1
ATOM 707 N N . ARG A 1 93 ? 1.611 -1.565 -9.156 1.00 97.38 93 ARG A N 1
ATOM 708 C CA . ARG A 1 93 ? 0.979 -2.202 -10.320 1.00 97.38 93 ARG A CA 1
ATOM 709 C C . ARG A 1 93 ? -0.504 -1.830 -10.318 1.00 97.38 93 ARG A C 1
ATOM 711 O O . ARG A 1 93 ? -1.078 -1.636 -9.249 1.00 97.38 93 ARG A O 1
ATOM 718 N N . ASP A 1 94 ? -1.069 -1.713 -11.506 1.00 96.50 94 ASP A N 1
ATOM 719 C CA . ASP A 1 94 ? -2.461 -1.368 -11.806 1.00 96.50 94 ASP A CA 1
ATOM 720 C C . ASP A 1 94 ? -3.471 -2.149 -10.954 1.00 96.50 94 ASP A C 1
ATOM 722 O O . ASP A 1 94 ? -4.247 -1.549 -10.216 1.00 96.50 94 ASP A O 1
ATOM 726 N N . TYR A 1 95 ? -3.377 -3.476 -10.911 1.00 96.69 95 TYR A N 1
ATOM 727 C CA . TYR A 1 95 ? -4.298 -4.304 -10.120 1.00 96.69 95 TYR A CA 1
ATOM 728 C C . TYR A 1 95 ? -4.215 -4.056 -8.600 1.00 96.69 95 TYR A C 1
ATOM 730 O O . TYR A 1 95 ? -5.210 -4.202 -7.893 1.00 96.69 95 TYR A O 1
ATOM 738 N N . TYR A 1 96 ? -3.067 -3.627 -8.059 1.00 98.06 96 TYR A N 1
ATOM 739 C CA . TYR A 1 96 ? -2.998 -3.203 -6.651 1.00 98.06 96 TYR A CA 1
ATOM 740 C C . TYR A 1 96 ? -3.637 -1.833 -6.417 1.00 98.06 96 TYR A C 1
ATOM 742 O O . TYR A 1 96 ? -4.143 -1.581 -5.324 1.00 98.06 96 TYR A O 1
ATOM 750 N N . ILE A 1 97 ? -3.606 -0.949 -7.417 1.00 98.25 97 ILE A N 1
ATOM 751 C CA . ILE A 1 97 ? -4.302 0.340 -7.366 1.00 98.25 97 ILE A CA 1
ATOM 752 C C . ILE A 1 97 ? -5.813 0.096 -7.378 1.00 98.25 97 ILE A C 1
ATOM 754 O O . ILE A 1 97 ? -6.521 0.670 -6.557 1.00 98.25 97 ILE A O 1
ATOM 758 N N . GLU A 1 98 ? -6.302 -0.811 -8.227 1.00 97.50 98 GLU A N 1
ATOM 759 C CA . GLU A 1 98 ? -7.714 -1.217 -8.241 1.00 97.50 98 GLU A CA 1
ATOM 760 C C . GLU A 1 98 ? -8.164 -1.780 -6.888 1.00 97.50 98 GLU A C 1
ATOM 762 O O . GLU A 1 98 ? -9.171 -1.328 -6.338 1.00 97.50 98 GLU A O 1
ATOM 767 N N . LEU A 1 99 ? -7.380 -2.695 -6.301 1.00 98.06 99 LEU A N 1
ATOM 768 C CA . LEU A 1 99 ? -7.644 -3.216 -4.956 1.00 98.06 99 LEU A CA 1
ATOM 769 C C . LEU A 1 99 ? -7.696 -2.089 -3.918 1.00 98.06 99 LEU A C 1
ATOM 771 O O . LEU A 1 99 ? -8.632 -2.031 -3.128 1.00 98.06 99 LEU A O 1
ATOM 775 N N . SER A 1 100 ? -6.727 -1.170 -3.937 1.00 98.25 100 SER A N 1
ATOM 776 C CA . SER A 1 100 ? -6.679 -0.012 -3.034 1.00 98.25 100 SER A CA 1
ATOM 777 C C . SER A 1 100 ? -7.892 0.915 -3.186 1.00 98.25 100 SER A C 1
ATOM 779 O O . SER A 1 100 ? -8.441 1.397 -2.191 1.00 98.25 100 SER A O 1
ATOM 781 N N . ASN A 1 101 ? -8.340 1.145 -4.421 1.00 97.75 101 ASN A N 1
ATOM 782 C CA . ASN A 1 101 ? -9.486 1.998 -4.730 1.00 97.75 101 ASN A CA 1
ATOM 783 C C . ASN A 1 101 ? -10.797 1.431 -4.178 1.00 97.75 101 ASN A C 1
ATOM 785 O O . ASN A 1 101 ? -11.645 2.209 -3.742 1.00 97.75 101 ASN A O 1
ATOM 789 N N . GLY A 1 102 ? -10.932 0.102 -4.089 1.00 97.44 102 GLY A N 1
ATOM 790 C CA . GLY A 1 102 ? -12.066 -0.550 -3.422 1.00 97.44 102 GLY A CA 1
ATOM 791 C C . GLY A 1 102 ? -12.253 -0.133 -1.957 1.00 97.44 102 GLY A C 1
ATOM 792 O O . GLY A 1 102 ? -13.355 -0.237 -1.425 1.00 97.44 102 GLY A O 1
ATOM 793 N N . TYR A 1 103 ? -11.204 0.399 -1.323 1.00 97.75 103 TYR A N 1
ATOM 794 C CA . TYR A 1 103 ? -11.218 0.893 0.057 1.00 97.75 103 TYR A CA 1
ATOM 795 C C . TYR A 1 103 ? -11.100 2.416 0.167 1.00 97.75 103 TYR A C 1
ATOM 797 O O . TYR A 1 103 ? -10.971 2.935 1.277 1.00 97.75 103 TYR A O 1
ATOM 805 N N . HIS A 1 104 ? -11.092 3.138 -0.961 1.00 96.88 104 HIS A N 1
ATOM 806 C CA . HIS A 1 104 ? -10.803 4.576 -1.005 1.00 96.88 104 HIS A CA 1
ATOM 807 C C . HIS A 1 104 ? -9.513 4.944 -0.228 1.00 96.88 104 HIS A C 1
ATOM 809 O O . HIS A 1 104 ? -9.403 5.984 0.440 1.00 96.88 104 HIS A O 1
ATOM 815 N N . ALA A 1 105 ? -8.528 4.043 -0.273 1.00 98.25 105 ALA A N 1
ATOM 816 C CA . ALA A 1 105 ? -7.317 4.158 0.520 1.00 98.25 105 ALA A CA 1
ATOM 817 C C . ALA A 1 105 ? -6.351 5.199 -0.060 1.00 98.25 105 ALA A C 1
ATOM 819 O O . ALA A 1 105 ? -6.303 5.418 -1.269 1.00 98.25 105 ALA A O 1
ATOM 820 N N . LEU A 1 106 ? -5.546 5.810 0.810 1.00 98.50 106 LEU A N 1
ATOM 821 C CA . LEU A 1 106 ? -4.336 6.511 0.388 1.00 98.50 106 LEU A CA 1
ATOM 822 C C . LEU A 1 106 ? -3.299 5.465 -0.040 1.00 98.50 106 LEU A C 1
ATOM 824 O O . LEU A 1 106 ? -2.873 4.650 0.782 1.00 98.50 106 LEU A O 1
ATOM 828 N N . TYR A 1 107 ? -2.891 5.492 -1.306 1.00 98.75 107 TYR A N 1
ATOM 829 C CA . TYR A 1 107 ? -2.001 4.486 -1.881 1.00 98.75 107 TYR A CA 1
ATOM 830 C C . TYR A 1 107 ? -0.524 4.885 -1.758 1.00 98.75 107 TYR A C 1
ATOM 832 O O . TYR A 1 107 ? -0.107 5.932 -2.242 1.00 98.75 107 TYR A O 1
ATOM 840 N N . VAL A 1 108 ? 0.306 4.053 -1.136 1.00 98.75 108 VAL A N 1
ATOM 841 C CA . VAL A 1 108 ? 1.726 4.339 -0.885 1.00 98.75 108 VAL A CA 1
ATOM 842 C C . VAL A 1 108 ? 2.605 3.365 -1.658 1.00 98.75 108 VAL A C 1
ATOM 844 O O . VAL A 1 108 ? 2.499 2.147 -1.500 1.00 98.75 108 VAL A O 1
ATOM 847 N N . CYS A 1 109 ? 3.517 3.894 -2.470 1.00 98.56 109 CYS A N 1
ATOM 848 C CA . CYS A 1 109 ? 4.411 3.099 -3.310 1.00 98.56 109 CYS A CA 1
ATOM 849 C C . CYS A 1 109 ? 5.801 3.736 -3.462 1.00 98.56 109 CYS A C 1
ATOM 851 O O . CYS A 1 109 ? 6.067 4.834 -2.979 1.00 98.56 109 CYS A O 1
ATOM 853 N N . HIS A 1 110 ? 6.718 3.017 -4.111 1.00 98.25 110 HIS A N 1
ATOM 854 C CA . HIS A 1 110 ? 8.030 3.528 -4.511 1.00 98.25 110 HIS A CA 1
ATOM 855 C C . HIS A 1 110 ? 8.317 3.081 -5.948 1.00 98.25 110 HIS A C 1
ATOM 857 O O . HIS A 1 110 ? 8.726 1.940 -6.204 1.00 98.25 110 HIS A O 1
ATOM 863 N N . GLY A 1 111 ? 8.069 3.979 -6.897 1.00 97.62 111 GLY A N 1
ATOM 864 C CA . GLY A 1 111 ? 8.046 3.688 -8.329 1.00 97.62 111 GLY A CA 1
ATOM 865 C C . GLY A 1 111 ? 6.774 2.969 -8.783 1.00 97.62 111 GLY A C 1
ATOM 866 O O . GLY A 1 111 ? 5.880 2.670 -7.993 1.00 97.62 111 GLY A O 1
ATOM 867 N N . TRP A 1 112 ? 6.694 2.673 -10.076 1.00 97.56 112 TRP A N 1
ATOM 868 C CA . TRP A 1 112 ? 5.493 2.143 -10.728 1.00 97.56 112 TRP A CA 1
ATOM 869 C C . TRP A 1 112 ? 5.837 1.441 -12.047 1.00 97.56 112 TRP A C 1
ATOM 871 O O . TRP A 1 112 ? 6.905 1.657 -12.619 1.00 97.56 112 TRP A O 1
ATOM 881 N N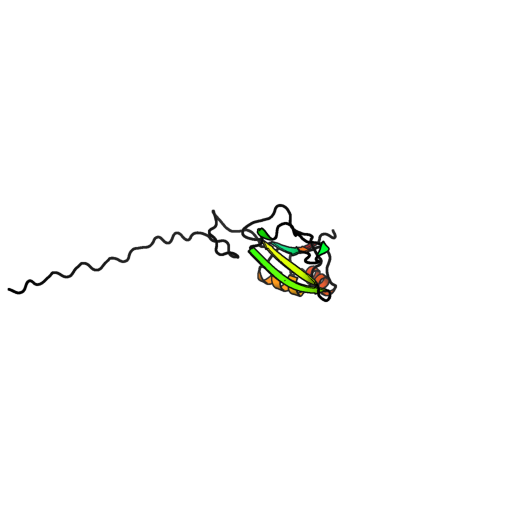 . SER A 1 113 ? 4.920 0.603 -12.527 1.00 96.44 113 SER A N 1
ATOM 882 C CA . SER A 1 113 ? 4.852 0.195 -13.941 1.00 96.44 113 SER A CA 1
ATOM 883 C C . SER A 1 113 ? 4.281 1.329 -14.814 1.00 96.44 113 SER A C 1
ATOM 885 O O . SER A 1 113 ? 3.690 2.262 -14.263 1.00 96.44 113 SER A O 1
ATOM 887 N N . PRO A 1 114 ? 4.439 1.284 -16.150 1.00 96.88 114 PRO A N 1
ATOM 888 C CA . PRO A 1 114 ? 3.838 2.273 -17.050 1.00 96.88 114 PRO A CA 1
ATOM 889 C C . PRO A 1 114 ? 2.321 2.427 -16.872 1.00 96.88 114 PRO A C 1
ATOM 891 O O . PRO A 1 114 ? 1.816 3.546 -16.821 1.00 96.88 114 PRO A O 1
ATOM 894 N N . GLU A 1 115 ? 1.606 1.318 -16.702 1.00 96.94 115 GLU A N 1
ATOM 895 C CA . GLU A 1 115 ? 0.152 1.283 -16.533 1.00 96.94 115 GLU A CA 1
ATOM 896 C C . GLU A 1 115 ? -0.250 1.901 -15.190 1.00 96.94 115 GLU A C 1
ATOM 898 O O . GLU A 1 115 ? -1.096 2.793 -15.132 1.00 96.94 115 GLU A O 1
ATOM 903 N N . ALA A 1 116 ? 0.436 1.508 -14.111 1.00 97.50 116 ALA A N 1
ATOM 904 C CA . ALA A 1 116 ? 0.221 2.091 -12.790 1.00 97.50 116 ALA A CA 1
ATOM 905 C C . ALA A 1 116 ? 0.498 3.601 -12.770 1.00 97.50 116 ALA A C 1
ATOM 907 O O . ALA A 1 116 ? -0.233 4.347 -12.124 1.00 97.50 116 ALA A O 1
ATOM 908 N N . LYS A 1 117 ? 1.527 4.063 -13.493 1.00 97.88 117 LYS A N 1
ATOM 909 C CA . LYS A 1 117 ? 1.815 5.492 -13.643 1.00 97.88 117 LYS A CA 1
ATOM 910 C C . LYS A 1 117 ? 0.629 6.222 -14.272 1.00 97.88 117 LYS A C 1
ATOM 912 O O . LYS A 1 117 ? 0.159 7.200 -13.703 1.00 97.88 117 LYS A O 1
ATOM 917 N N . ALA A 1 118 ? 0.134 5.724 -15.406 1.00 97.62 118 ALA A N 1
ATOM 918 C CA . ALA A 1 118 ? -0.993 6.329 -16.110 1.00 97.62 118 ALA A CA 1
ATOM 919 C C . ALA A 1 118 ? -2.254 6.394 -15.231 1.00 97.62 118 ALA A C 1
ATOM 921 O O . ALA A 1 118 ? -2.937 7.416 -15.213 1.00 97.62 118 ALA A O 1
ATOM 922 N N . MET A 1 119 ? -2.532 5.341 -14.454 1.00 97.44 119 MET A N 1
ATOM 923 C CA . MET A 1 119 ? -3.653 5.333 -13.511 1.00 97.44 119 MET A CA 1
ATOM 924 C C . MET A 1 119 ? -3.492 6.370 -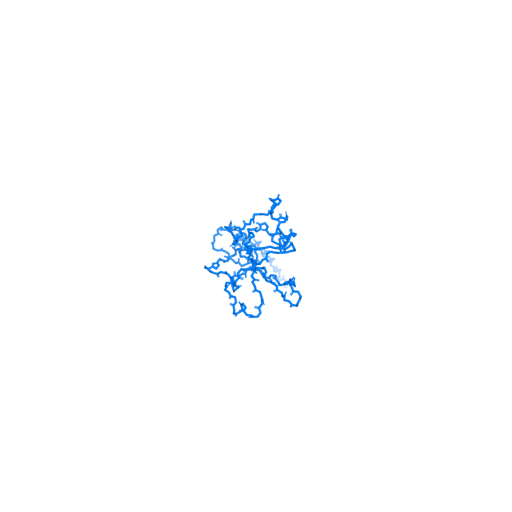12.398 1.00 97.44 119 MET A C 1
ATOM 926 O O . MET A 1 119 ? -4.416 7.140 -12.149 1.00 97.44 119 MET A O 1
ATOM 930 N N . LEU A 1 120 ? -2.332 6.425 -11.738 1.00 97.12 120 LEU A N 1
ATOM 931 C CA . LEU A 1 120 ? -2.100 7.361 -10.632 1.00 97.12 120 LEU A CA 1
ATOM 932 C C . LEU A 1 120 ? -2.100 8.822 -11.103 1.00 97.12 120 LEU A C 1
ATOM 934 O O . LEU A 1 120 ? -2.667 9.688 -10.441 1.00 97.12 120 LEU A O 1
ATOM 938 N N . GLU A 1 121 ? -1.519 9.101 -12.270 1.00 96.62 121 GLU A N 1
ATOM 939 C CA . GLU A 1 121 ? -1.482 10.449 -12.850 1.00 96.62 121 GLU A CA 1
ATOM 940 C C . GLU A 1 121 ? -2.834 10.905 -13.421 1.00 96.62 121 GLU A C 1
ATOM 942 O O . GLU A 1 121 ? -3.027 12.100 -13.634 1.00 96.62 121 GLU A O 1
ATOM 947 N N . SER A 1 122 ? -3.798 9.997 -13.615 1.00 95.88 122 SER A N 1
ATOM 948 C CA . SER A 1 122 ? -5.163 10.365 -14.020 1.00 95.88 122 SER A CA 1
ATOM 949 C C . SER A 1 122 ? -5.938 11.132 -12.938 1.00 95.88 122 SER A C 1
ATOM 951 O O . SER A 1 122 ? -6.941 11.776 -13.241 1.00 95.88 122 SER A O 1
ATOM 953 N N . GLY A 1 123 ? -5.477 11.073 -11.681 1.00 92.50 123 GLY A N 1
ATOM 954 C CA . GLY A 1 123 ? -6.083 11.768 -10.543 1.00 92.50 123 GLY A CA 1
ATOM 955 C C . GLY A 1 123 ? -7.231 11.018 -9.861 1.00 92.50 123 GLY A C 1
ATOM 956 O O . GLY A 1 123 ? -7.873 11.577 -8.979 1.00 92.50 123 GLY A O 1
ATOM 957 N N . THR A 1 124 ? -7.502 9.761 -10.226 1.00 90.31 124 THR A N 1
ATOM 958 C CA . THR A 1 124 ? -8.573 8.960 -9.601 1.00 90.31 124 THR A CA 1
ATOM 959 C C . THR A 1 124 ? -8.195 8.361 -8.245 1.00 90.31 124 THR A C 1
ATOM 961 O O . THR A 1 124 ? -9.068 7.883 -7.524 1.00 90.31 124 THR A O 1
ATOM 964 N N . THR A 1 125 ? -6.906 8.345 -7.906 1.00 96.44 125 THR A N 1
ATOM 965 C CA . THR A 1 125 ? -6.373 7.715 -6.694 1.00 96.44 125 THR A CA 1
ATOM 966 C C . THR A 1 125 ? -5.440 8.687 -5.994 1.00 96.44 125 THR A C 1
ATOM 968 O O . THR A 1 125 ? -4.458 9.127 -6.586 1.00 96.44 125 THR A O 1
ATOM 971 N N . ASP A 1 126 ? -5.698 8.974 -4.720 1.00 98.06 126 ASP A N 1
ATOM 972 C CA . ASP A 1 126 ? -4.739 9.705 -3.894 1.00 98.06 126 ASP A CA 1
ATOM 973 C C . ASP A 1 126 ? -3.549 8.801 -3.576 1.00 98.06 126 ASP A C 1
ATOM 975 O O . ASP A 1 126 ? -3.723 7.683 -3.077 1.00 98.06 126 ASP A O 1
ATOM 979 N N . TYR A 1 127 ? -2.333 9.285 -3.826 1.00 98.50 127 TYR A N 1
ATOM 980 C CA . TYR A 1 127 ? -1.135 8.479 -3.635 1.00 98.50 127 TYR A CA 1
ATOM 981 C C . TYR A 1 127 ? 0.064 9.260 -3.094 1.00 98.50 127 TYR A C 1
ATOM 983 O O . TYR A 1 127 ? 0.169 10.476 -3.232 1.00 98.50 127 TYR A O 1
ATOM 991 N N . LEU A 1 128 ? 0.996 8.518 -2.498 1.00 98.12 128 LEU A N 1
ATOM 992 C CA . LEU A 1 128 ? 2.340 8.959 -2.142 1.00 98.12 128 LEU A CA 1
ATOM 993 C C . LEU A 1 128 ? 3.347 8.042 -2.831 1.00 98.12 128 LEU A C 1
ATOM 995 O O . LEU A 1 128 ? 3.292 6.818 -2.680 1.00 98.12 128 LEU A O 1
ATOM 999 N N . ASN A 1 129 ? 4.279 8.629 -3.576 1.00 98.19 129 ASN A N 1
ATOM 1000 C CA . ASN A 1 129 ? 5.338 7.885 -4.239 1.00 98.19 129 ASN A CA 1
ATOM 1001 C C . ASN A 1 129 ? 6.698 8.300 -3.681 1.00 98.19 129 ASN A C 1
ATOM 1003 O O . ASN A 1 129 ? 7.090 9.448 -3.815 1.00 98.19 129 ASN A O 1
ATOM 1007 N N . GLY A 1 130 ? 7.452 7.349 -3.131 1.00 97.06 130 GLY A N 1
ATOM 1008 C CA . GLY A 1 130 ? 8.783 7.589 -2.566 1.00 97.06 130 GLY A CA 1
ATOM 1009 C C . GLY A 1 130 ? 9.879 7.994 -3.564 1.00 97.06 130 GLY A C 1
ATOM 1010 O O . GLY A 1 130 ? 11.049 7.951 -3.194 1.00 97.06 130 GLY A O 1
ATOM 1011 N N . LEU A 1 131 ? 9.529 8.328 -4.810 1.00 96.06 131 LEU A N 1
ATOM 1012 C CA . LEU A 1 131 ? 10.442 8.898 -5.803 1.00 96.06 131 LEU A CA 1
ATOM 1013 C C . LEU A 1 131 ? 10.590 10.429 -5.697 1.00 96.06 131 LEU A C 1
ATOM 1015 O O . LEU A 1 131 ? 11.547 10.949 -6.270 1.00 96.06 131 LEU A O 1
ATOM 1019 N N . PHE A 1 132 ? 9.679 11.138 -5.020 1.00 91.88 132 PHE A N 1
ATOM 1020 C CA . PHE A 1 132 ? 9.694 12.601 -4.884 1.00 91.88 132 PHE A CA 1
ATOM 1021 C C . PHE A 1 132 ? 9.097 13.075 -3.556 1.00 91.88 132 PHE A C 1
ATOM 1023 O O . PHE A 1 132 ? 8.225 12.367 -3.005 1.00 91.88 132 PHE A O 1
#